Protein AF-A0A661QB44-F1 (afdb_monomer)

Foldseek 3Di:
DCLCVVVDDDDSNVVVVHADQDDDDDPDPVVVVVVVVVLVPDDPVVVVVVSCVPHVPSHRPPPPD

Structure (mmCIF, N/CA/C/O backbone):
data_AF-A0A661QB44-F1
#
_entry.id   AF-A0A661QB44-F1
#
loop_
_atom_site.group_PDB
_atom_site.id
_atom_site.type_symbol
_atom_site.label_atom_id
_atom_site.label_alt_id
_atom_site.label_comp_id
_atom_site.label_asym_id
_atom_site.label_entity_id
_atom_site.label_seq_id
_atom_site.pdbx_PDB_ins_code
_atom_site.Cartn_x
_atom_site.Cartn_y
_atom_site.Cartn_z
_atom_site.occupancy
_atom_site.B_iso_or_equiv
_atom_site.auth_seq_id
_atom_site.auth_comp_id
_atom_site.auth_asym_id
_atom_site.auth_atom_id
_atom_site.pdbx_PDB_model_num
ATOM 1 N N . TYR A 1 1 ? -3.024 -9.812 9.339 1.00 85.31 1 TYR A N 1
ATOM 2 C CA . TYR A 1 1 ? -2.957 -10.213 10.761 1.00 85.31 1 TYR A CA 1
ATOM 3 C C . TYR A 1 1 ? -1.821 -9.521 11.523 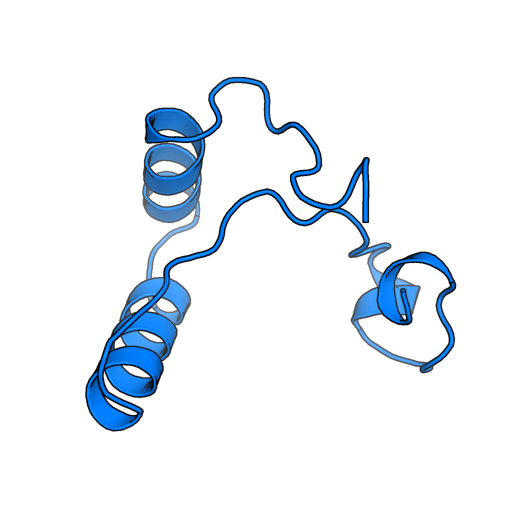1.00 85.31 1 TYR A C 1
ATOM 5 O O . TYR A 1 1 ? -2.102 -8.793 12.467 1.00 85.31 1 TYR A O 1
ATOM 13 N N . GLU 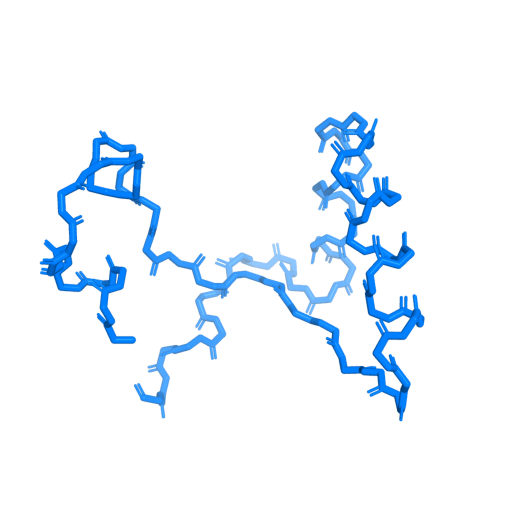A 1 2 ? -0.556 -9.667 11.111 1.00 91.44 2 GLU A N 1
ATOM 14 C CA . GLU A 1 2 ? 0.612 -9.184 11.879 1.00 91.44 2 GLU A CA 1
ATOM 15 C C . GLU A 1 2 ? 0.610 -7.673 12.151 1.00 91.44 2 GLU A C 1
ATOM 17 O O . GLU A 1 2 ? 0.795 -7.252 13.290 1.00 91.44 2 GLU A O 1
ATOM 22 N N . HIS A 1 3 ? 0.330 -6.853 11.131 1.00 90.69 3 HIS A N 1
ATOM 23 C CA . HIS A 1 3 ? 0.246 -5.394 11.282 1.00 90.69 3 HIS A CA 1
ATOM 24 C C . HIS A 1 3 ? -0.906 -4.961 12.203 1.00 90.69 3 HIS A C 1
ATOM 26 O O . HIS A 1 3 ? -0.758 -4.014 12.972 1.00 90.69 3 HIS A O 1
ATOM 32 N N . LYS A 1 4 ? -2.050 -5.662 12.151 1.00 89.81 4 LYS A N 1
ATOM 33 C CA . LYS A 1 4 ? -3.220 -5.371 12.998 1.00 89.81 4 LYS A CA 1
ATOM 34 C C . LYS A 1 4 ? -2.931 -5.643 14.471 1.00 89.81 4 LYS A C 1
ATOM 36 O O . LYS A 1 4 ? -3.300 -4.836 15.316 1.00 89.81 4 LYS A O 1
ATOM 41 N N . ASN A 1 5 ? -2.223 -6.736 14.749 1.00 91.50 5 ASN A N 1
ATOM 42 C CA . ASN A 1 5 ? -1.864 -7.157 16.103 1.00 91.50 5 ASN A CA 1
ATOM 43 C C . ASN A 1 5 ? -0.508 -6.619 16.582 1.00 91.50 5 ASN A C 1
ATOM 45 O O . ASN A 1 5 ? -0.096 -6.935 17.691 1.00 91.50 5 ASN A O 1
ATOM 49 N N . LYS A 1 6 ? 0.186 -5.812 15.766 1.00 92.00 6 LYS A N 1
ATOM 50 C CA . LYS A 1 6 ? 1.488 -5.205 16.098 1.00 92.00 6 LYS A CA 1
ATOM 51 C C . LYS A 1 6 ? 2.530 -6.234 16.558 1.00 92.00 6 LYS A C 1
ATOM 53 O O . LYS A 1 6 ? 3.311 -5.979 17.466 1.00 92.00 6 LYS A O 1
ATOM 58 N N . LEU A 1 7 ? 2.541 -7.402 15.914 1.00 92.00 7 LEU A N 1
ATOM 59 C CA . LEU A 1 7 ? 3.403 -8.522 16.318 1.00 92.00 7 LEU A CA 1
ATOM 60 C C . LEU A 1 7 ? 4.891 -8.247 16.074 1.00 92.00 7 LEU A C 1
ATOM 62 O O . LEU A 1 7 ? 5.748 -8.830 16.730 1.00 92.00 7 LEU A O 1
ATOM 66 N N . VAL A 1 8 ? 5.193 -7.346 15.138 1.00 92.50 8 VAL A N 1
ATOM 67 C CA . VAL A 1 8 ? 6.555 -6.940 14.796 1.00 92.50 8 VAL A CA 1
ATOM 68 C C . VAL A 1 8 ? 6.773 -5.506 15.255 1.00 92.50 8 VAL A C 1
ATOM 70 O O . VAL A 1 8 ? 6.068 -4.593 14.813 1.00 92.50 8 VAL A O 1
ATOM 73 N N . LYS A 1 9 ? 7.779 -5.309 16.113 1.00 92.75 9 LYS A N 1
ATOM 74 C CA . LYS A 1 9 ? 8.181 -3.971 16.547 1.00 92.75 9 LYS A CA 1
ATOM 75 C C . LYS A 1 9 ? 8.770 -3.185 15.384 1.00 92.75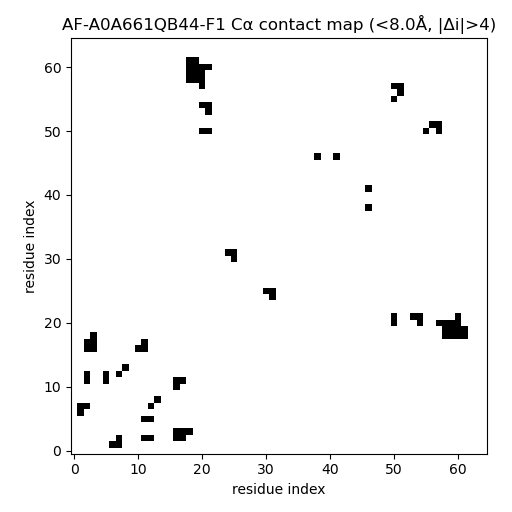 9 LYS A C 1
ATOM 77 O O . LYS A 1 9 ? 9.607 -3.702 14.646 1.00 92.75 9 LYS A O 1
ATOM 82 N N . GLY A 1 10 ? 8.372 -1.923 15.231 1.00 94.06 10 GLY A N 1
ATOM 83 C CA . GLY A 1 10 ? 8.934 -1.054 14.195 1.00 94.06 10 GLY A CA 1
ATOM 84 C C . GLY A 1 10 ? 7.964 -0.020 13.636 1.00 94.06 10 GLY A C 1
ATOM 85 O O . GLY A 1 10 ? 7.153 0.559 14.355 1.00 94.06 10 GLY A O 1
ATOM 86 N N . PHE A 1 11 ? 8.078 0.251 12.333 1.00 93.12 11 PHE A N 1
ATOM 87 C CA . PHE A 1 11 ? 7.344 1.329 11.660 1.00 93.12 11 PHE A CA 1
ATOM 88 C C . PHE A 1 11 ? 5.822 1.170 11.768 1.00 93.12 11 PHE A C 1
ATOM 90 O O . PHE A 1 11 ? 5.109 2.128 12.064 1.00 93.12 11 PHE A O 1
ATOM 97 N N . THR A 1 12 ? 5.322 -0.041 11.539 1.00 93.50 12 THR A N 1
ATOM 98 C CA . THR A 1 12 ? 3.886 -0.338 11.521 1.00 93.50 12 THR A CA 1
ATOM 99 C C . THR A 1 12 ? 3.263 -0.204 12.907 1.00 93.50 12 THR A C 1
ATOM 101 O O . THR A 1 12 ? 2.182 0.370 13.027 1.00 93.50 12 THR A O 1
ATOM 104 N N . GLU A 1 13 ? 3.974 -0.628 13.955 1.00 93.31 13 GLU A N 1
ATOM 105 C CA . GLU A 1 13 ? 3.599 -0.401 15.353 1.00 93.31 13 GLU A CA 1
ATOM 106 C C . GLU A 1 13 ? 3.605 1.097 15.696 1.00 93.31 13 GLU A C 1
ATOM 108 O O . GLU A 1 13 ? 2.585 1.628 16.145 1.00 93.31 13 GLU A O 1
ATOM 113 N N . LYS A 1 14 ? 4.725 1.788 15.429 1.00 95.44 14 LYS A N 1
ATOM 114 C CA . LYS A 1 14 ? 4.945 3.200 15.787 1.00 95.44 14 LYS A CA 1
ATOM 115 C C . LYS A 1 14 ? 3.910 4.138 15.167 1.00 95.44 14 LYS A C 1
AT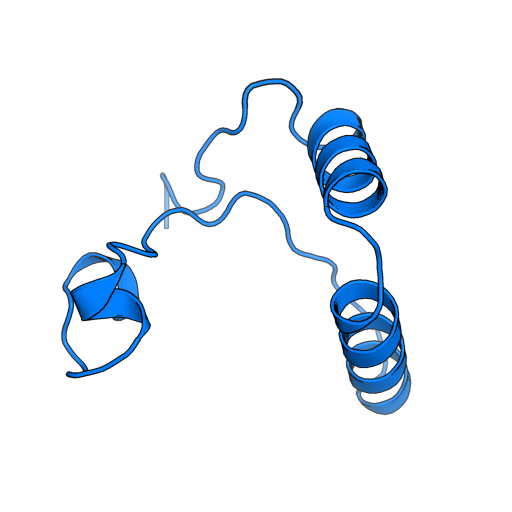OM 117 O O . LYS A 1 14 ? 3.459 5.068 15.826 1.00 95.44 14 LYS A O 1
ATOM 122 N N . TYR A 1 15 ? 3.547 3.906 13.906 1.00 94.75 15 TYR A N 1
ATOM 12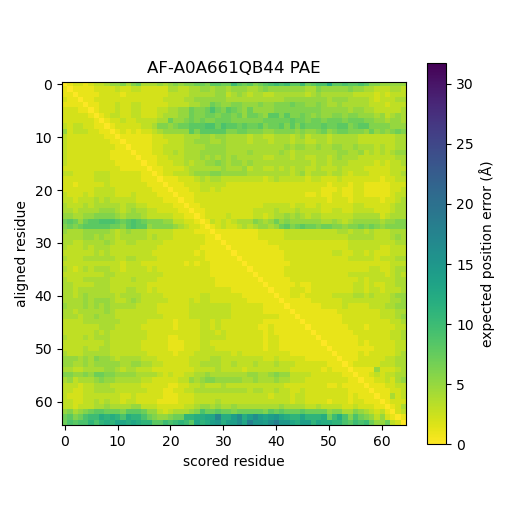3 C CA . TYR A 1 15 ? 2.620 4.762 13.158 1.00 94.75 15 TYR A CA 1
ATOM 124 C C . TYR A 1 15 ? 1.213 4.165 13.018 1.00 94.75 15 TYR A C 1
ATOM 126 O O . TYR A 1 15 ? 0.402 4.687 12.256 1.00 94.75 15 TYR A O 1
ATOM 134 N N . ASN A 1 16 ? 0.912 3.086 13.751 1.00 93.19 16 ASN A N 1
ATOM 135 C CA . ASN A 1 16 ? -0.389 2.415 13.754 1.00 93.19 16 ASN A CA 1
ATOM 136 C C . ASN A 1 16 ? -0.894 2.045 12.341 1.00 93.19 16 ASN A C 1
ATOM 138 O O . ASN A 1 16 ? -2.066 2.225 12.007 1.00 93.19 16 ASN A O 1
ATOM 142 N N . VAL A 1 17 ? 0.008 1.546 11.490 1.00 94.31 17 VAL A N 1
ATOM 143 C CA . VAL A 1 17 ? -0.280 1.199 10.089 1.00 94.31 17 VAL A CA 1
ATOM 144 C C . VAL A 1 17 ? -0.944 -0.174 10.034 1.00 94.31 17 VAL A C 1
ATOM 146 O O . VAL A 1 17 ? -0.275 -1.192 9.869 1.00 94.31 17 VAL A O 1
ATOM 149 N N . ASN A 1 18 ? -2.267 -0.202 10.190 1.00 93.62 18 ASN A N 1
ATOM 150 C CA . ASN A 1 18 ? -3.035 -1.442 10.347 1.00 93.62 18 ASN A CA 1
ATOM 151 C C . ASN A 1 18 ? -4.230 -1.609 9.387 1.00 93.62 18 ASN A C 1
ATOM 153 O O . ASN A 1 18 ? -4.875 -2.655 9.424 1.00 93.62 18 ASN A O 1
ATOM 157 N N . LYS A 1 19 ? -4.519 -0.624 8.527 1.00 94.12 19 LYS A N 1
ATOM 158 C CA . LYS A 1 19 ? -5.610 -0.686 7.537 1.00 94.12 19 LYS A CA 1
ATOM 159 C C . LYS A 1 19 ? -5.067 -0.940 6.136 1.00 94.12 19 LYS A C 1
ATOM 161 O O . LYS A 1 19 ? -4.249 -0.159 5.645 1.00 94.12 19 LYS A O 1
ATOM 166 N N . LEU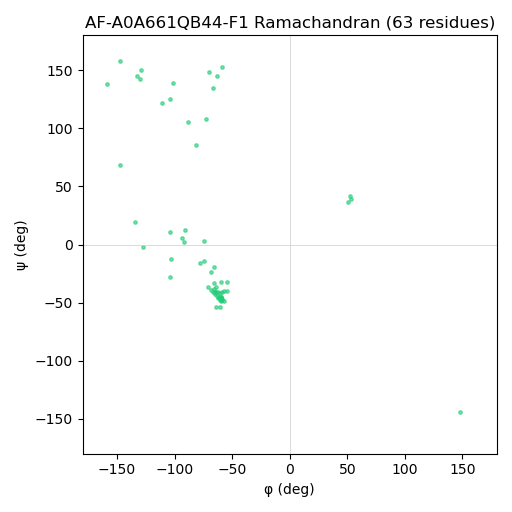 A 1 20 ? -5.569 -1.979 5.474 1.00 95.25 20 LEU A N 1
ATOM 167 C CA . LEU A 1 20 ? -5.296 -2.226 4.062 1.00 95.25 20 LEU A CA 1
ATOM 168 C C . LEU A 1 20 ? -6.342 -1.482 3.235 1.00 95.25 20 LEU A C 1
ATOM 170 O O . LEU A 1 20 ? -7.487 -1.897 3.184 1.00 95.25 20 LEU A O 1
ATOM 174 N N . VAL A 1 21 ? -5.976 -0.374 2.596 1.00 96.38 21 VAL A N 1
ATOM 175 C CA . VAL A 1 21 ? -6.940 0.437 1.821 1.00 96.38 21 VAL A CA 1
ATOM 176 C C . VAL A 1 21 ? -6.831 0.239 0.313 1.00 96.38 21 VAL A C 1
ATOM 178 O O . VAL A 1 21 ? -7.710 0.687 -0.421 1.00 96.38 21 VAL A O 1
ATOM 181 N N . TYR A 1 22 ? -5.761 -0.412 -0.147 1.00 95.88 22 TYR A N 1
ATOM 182 C CA . TYR A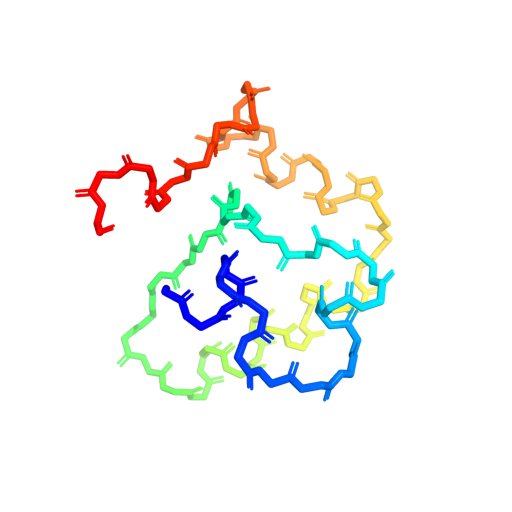 1 22 ? -5.473 -0.632 -1.557 1.00 95.88 22 TYR A CA 1
ATOM 183 C C . TYR A 1 22 ? -4.510 -1.802 -1.748 1.00 95.88 22 TYR A C 1
ATOM 185 O O . TYR A 1 22 ? -3.523 -1.898 -1.017 1.00 95.88 22 TYR A O 1
ATOM 193 N N . PHE A 1 23 ? -4.778 -2.642 -2.744 1.00 95.25 23 PHE A N 1
ATOM 194 C CA . PHE A 1 23 ? -3.850 -3.639 -3.269 1.00 95.25 23 PHE A CA 1
ATOM 195 C C . PHE A 1 23 ? -4.108 -3.825 -4.772 1.00 95.25 23 PHE A C 1
ATOM 197 O O . PHE A 1 23 ? -5.189 -3.496 -5.262 1.00 95.25 23 PHE A O 1
ATOM 204 N N . GLU A 1 24 ? -3.105 -4.317 -5.491 1.00 94.06 24 GLU A N 1
ATOM 205 C CA . GLU A 1 24 ? -3.196 -4.706 -6.900 1.00 94.06 24 GLU A CA 1
ATOM 206 C C . GLU A 1 24 ? -2.614 -6.113 -7.026 1.00 94.06 24 GLU A C 1
ATOM 208 O O . GLU A 1 24 ? -1.622 -6.429 -6.365 1.00 94.06 24 GLU A O 1
ATOM 213 N N . GLU A 1 25 ? -3.209 -6.938 -7.879 1.00 94.69 25 GLU A N 1
ATOM 214 C CA . GLU A 1 25 ? -2.655 -8.236 -8.256 1.00 94.69 25 GLU A CA 1
ATOM 215 C C . GLU A 1 25 ? -1.990 -8.117 -9.625 1.00 94.69 25 GLU A C 1
ATOM 217 O O . GLU A 1 25 ? -2.508 -7.466 -10.535 1.00 94.69 25 GLU A O 1
ATOM 222 N N . THR A 1 26 ? -0.831 -8.747 -9.780 1.00 94.62 26 THR A N 1
ATOM 223 C CA . THR A 1 26 ? -0.104 -8.800 -11.048 1.00 94.62 26 THR A CA 1
ATOM 224 C C . THR A 1 26 ? 0.255 -10.242 -11.366 1.00 94.62 26 THR A C 1
ATOM 226 O O . THR A 1 26 ? 0.463 -11.057 -10.472 1.00 94.62 26 THR A O 1
ATOM 229 N N . GLN A 1 27 ? 0.350 -10.559 -12.656 1.00 93.94 27 GLN A N 1
ATOM 230 C CA . GLN A 1 27 ? 0.696 -11.910 -13.114 1.00 93.94 27 GLN A CA 1
ATOM 231 C C . GLN A 1 27 ? 2.197 -12.215 -13.011 1.00 93.94 27 GLN A C 1
ATOM 233 O O . GLN A 1 27 ? 2.594 -13.373 -13.075 1.00 93.94 27 GLN A O 1
ATOM 238 N N . ASP A 1 28 ? 3.027 -11.181 -12.860 1.00 95.94 28 ASP A N 1
ATOM 239 C CA . ASP A 1 28 ? 4.481 -11.289 -12.831 1.00 95.94 28 ASP A CA 1
ATOM 240 C C . ASP A 1 28 ? 5.081 -10.492 -11.661 1.00 95.94 28 ASP A C 1
ATOM 242 O O . ASP A 1 28 ? 4.598 -9.413 -11.295 1.00 95.94 28 ASP A O 1
ATOM 246 N N . VAL A 1 29 ? 6.160 -11.030 -11.087 1.00 96.75 29 VAL A N 1
ATOM 247 C CA . VAL A 1 29 ? 6.869 -10.439 -9.942 1.00 96.75 29 VAL A CA 1
ATOM 248 C C . VAL A 1 29 ? 7.630 -9.178 -10.355 1.00 96.75 29 VAL A C 1
ATOM 250 O O . VAL A 1 29 ? 7.666 -8.205 -9.600 1.00 96.75 29 VAL A O 1
ATOM 253 N N . THR A 1 30 ? 8.202 -9.143 -11.561 1.00 97.50 30 THR A N 1
ATOM 254 C CA . THR A 1 30 ? 8.895 -7.947 -12.069 1.00 97.50 30 THR A CA 1
ATOM 255 C C . THR A 1 30 ? 7.912 -6.796 -12.248 1.00 97.50 30 THR A C 1
ATOM 257 O O . THR A 1 30 ? 8.211 -5.665 -11.853 1.00 97.50 30 THR A O 1
ATOM 260 N N . ALA A 1 31 ? 6.713 -7.089 -12.760 1.00 96.75 31 ALA A N 1
ATOM 261 C CA . ALA A 1 31 ? 5.622 -6.123 -12.846 1.00 96.75 31 ALA A CA 1
ATOM 262 C C . ALA A 1 31 ? 5.201 -5.604 -11.458 1.00 96.75 31 ALA A C 1
ATOM 264 O O . ALA A 1 31 ? 5.097 -4.387 -11.277 1.00 96.75 31 ALA A O 1
ATOM 265 N N . ALA A 1 32 ? 5.051 -6.489 -10.461 1.00 97.12 32 ALA A N 1
ATOM 266 C CA . ALA A 1 32 ? 4.733 -6.102 -9.081 1.00 97.12 32 ALA A CA 1
ATOM 267 C C . ALA A 1 32 ? 5.777 -5.130 -8.506 1.00 97.12 32 ALA A C 1
ATOM 269 O O . ALA A 1 32 ? 5.438 -4.063 -7.991 1.00 97.12 32 ALA A O 1
ATOM 270 N N . ILE A 1 33 ? 7.064 -5.465 -8.651 1.00 97.06 33 ILE A N 1
ATOM 271 C CA . ILE A 1 33 ? 8.184 -4.664 -8.137 1.00 97.06 33 ILE A CA 1
ATOM 272 C C . ILE A 1 33 ? 8.255 -3.304 -8.843 1.00 97.06 33 ILE A C 1
ATOM 274 O O . ILE A 1 33 ? 8.496 -2.277 -8.200 1.00 97.06 33 ILE A O 1
ATOM 278 N N . ALA A 1 34 ? 8.067 -3.271 -10.165 1.00 97.50 34 ALA A N 1
ATOM 279 C CA . ALA A 1 34 ? 8.066 -2.028 -10.930 1.00 97.50 34 ALA A CA 1
ATOM 280 C C . ALA A 1 34 ? 6.925 -1.106 -10.475 1.00 97.50 34 ALA A C 1
ATOM 282 O O . ALA A 1 34 ? 7.162 0.074 -10.195 1.00 97.50 34 ALA A O 1
ATOM 283 N N . ARG A 1 35 ? 5.718 -1.661 -10.319 1.00 96.94 35 ARG A N 1
ATOM 284 C CA . ARG A 1 35 ? 4.532 -0.935 -9.858 1.00 96.94 35 ARG A CA 1
ATOM 285 C C . ARG A 1 35 ? 4.698 -0.411 -8.434 1.00 96.94 35 ARG A C 1
ATOM 287 O O . ARG A 1 35 ? 4.427 0.760 -8.169 1.00 96.94 35 ARG A O 1
ATOM 294 N N . GLU A 1 36 ? 5.228 -1.228 -7.527 1.00 96.88 36 GLU A N 1
ATOM 295 C CA . GLU A 1 36 ? 5.519 -0.821 -6.152 1.00 96.88 36 GLU A CA 1
ATOM 296 C C . GLU A 1 36 ? 6.501 0.362 -6.112 1.00 96.88 36 GLU A C 1
ATOM 298 O O . GLU A 1 36 ? 6.255 1.364 -5.430 1.00 96.88 36 GLU A O 1
ATOM 303 N N . LYS A 1 37 ? 7.604 0.282 -6.872 1.00 97.12 37 LYS A N 1
ATOM 304 C CA . LYS A 1 37 ? 8.598 1.364 -6.981 1.00 97.12 37 LYS A CA 1
ATOM 305 C C . LYS A 1 37 ? 7.982 2.640 -7.545 1.00 97.12 37 LYS A C 1
ATOM 307 O O . LYS A 1 37 ? 8.287 3.730 -7.055 1.00 97.12 37 LYS A O 1
ATOM 312 N N . GLU A 1 38 ? 7.129 2.514 -8.555 1.00 96.94 38 GLU A N 1
ATOM 313 C CA . GLU A 1 38 ? 6.426 3.639 -9.159 1.00 96.94 38 GLU A CA 1
ATOM 314 C C . GLU A 1 38 ? 5.536 4.347 -8.128 1.00 96.94 38 GLU A C 1
ATOM 316 O O . GLU A 1 38 ? 5.709 5.544 -7.881 1.00 96.94 38 GLU A O 1
ATOM 321 N N . ILE A 1 39 ? 4.654 3.598 -7.455 1.00 96.88 39 ILE A N 1
ATOM 322 C CA . ILE A 1 39 ? 3.756 4.138 -6.430 1.00 96.88 39 ILE A CA 1
ATOM 323 C C . ILE A 1 39 ? 4.569 4.770 -5.304 1.00 96.88 39 ILE A C 1
ATOM 325 O O . ILE A 1 39 ? 4.254 5.882 -4.886 1.00 96.88 39 ILE A O 1
ATOM 329 N N . LYS A 1 40 ? 5.636 4.124 -4.816 1.00 94.94 40 LYS A N 1
ATOM 330 C CA . LYS A 1 40 ? 6.476 4.662 -3.731 1.00 94.94 40 LYS A CA 1
ATOM 331 C C . LYS A 1 40 ? 6.995 6.068 -4.044 1.00 94.94 40 LYS A C 1
ATOM 333 O O . LYS A 1 40 ? 6.928 6.919 -3.152 1.00 94.94 40 LYS A O 1
ATOM 338 N N . LYS A 1 41 ? 7.391 6.334 -5.296 1.00 97.50 41 LYS A 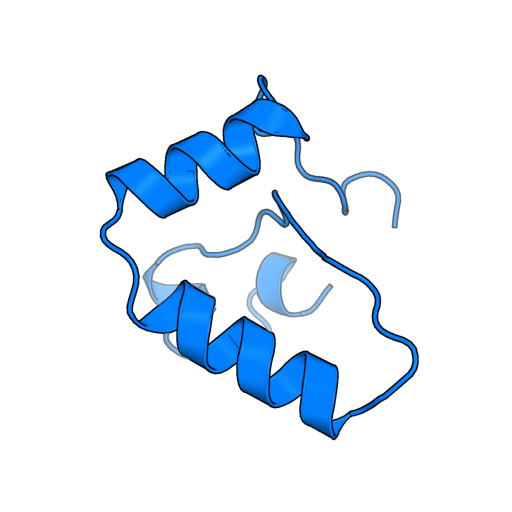N 1
ATOM 339 C CA . LYS A 1 41 ? 7.885 7.640 -5.775 1.00 97.50 41 LYS A CA 1
ATOM 340 C C . LYS A 1 41 ? 6.800 8.707 -5.962 1.00 97.50 41 LYS A C 1
ATOM 342 O O . LYS A 1 41 ? 7.126 9.881 -6.117 1.00 97.50 41 LYS A O 1
ATOM 347 N N . TRP A 1 42 ? 5.518 8.345 -5.966 1.00 98.06 42 TRP A N 1
ATOM 348 C CA . TRP A 1 42 ? 4.445 9.316 -6.166 1.00 98.06 42 TRP A CA 1
ATOM 349 C C . TRP A 1 42 ? 4.260 10.262 -4.976 1.00 98.06 42 TRP A C 1
ATOM 351 O O . TRP A 1 42 ? 4.388 9.876 -3.807 1.00 98.06 42 TRP A O 1
ATOM 361 N N . ARG A 1 43 ? 3.830 11.489 -5.297 1.00 98.06 43 ARG A N 1
ATOM 362 C CA . ARG A 1 43 ? 3.288 12.441 -4.321 1.00 98.06 43 ARG A CA 1
ATOM 363 C C . ARG A 1 43 ? 2.063 11.856 -3.618 1.00 98.06 43 ARG A C 1
ATOM 365 O O . ARG A 1 43 ? 1.334 11.030 -4.177 1.00 98.06 43 ARG A O 1
ATOM 372 N N . ARG A 1 44 ? 1.816 12.320 -2.390 1.00 96.75 44 ARG A N 1
ATOM 373 C CA . ARG A 1 44 ? 0.701 11.852 -1.556 1.00 96.75 44 ARG A CA 1
ATOM 374 C C . ARG A 1 44 ? -0.656 12.033 -2.241 1.00 96.75 44 ARG A C 1
ATOM 376 O O . ARG A 1 44 ? -1.466 11.117 -2.185 1.00 96.75 44 ARG A O 1
ATOM 383 N N . GLU A 1 45 ? -0.873 13.143 -2.942 1.00 97.88 45 GLU A N 1
ATOM 384 C CA . GLU A 1 45 ? -2.132 13.431 -3.650 1.00 97.88 45 GLU A CA 1
ATOM 385 C C . GLU A 1 45 ? -2.454 12.366 -4.702 1.00 97.88 45 GLU A C 1
ATOM 387 O O . GLU A 1 45 ? -3.563 11.838 -4.731 1.00 97.88 45 GLU A O 1
ATOM 392 N N . LYS A 1 46 ? -1.461 11.978 -5.513 1.00 98.12 46 LYS A N 1
ATOM 393 C CA . LYS A 1 46 ? -1.634 10.954 -6.551 1.00 98.12 46 LYS A CA 1
ATOM 394 C C . LYS A 1 46 ? -1.928 9.579 -5.942 1.00 98.12 46 LYS A C 1
ATOM 396 O O . LYS A 1 46 ? -2.782 8.857 -6.448 1.00 98.12 46 LYS A O 1
ATOM 401 N N . LYS A 1 47 ? -1.282 9.237 -4.818 1.00 97.12 47 LYS A N 1
ATOM 402 C CA . LYS A 1 47 ? -1.602 8.019 -4.047 1.00 97.12 47 LYS A CA 1
ATOM 403 C C . LYS A 1 47 ? -3.044 8.055 -3.533 1.00 97.12 47 LYS A C 1
ATOM 405 O O . LYS A 1 47 ? -3.761 7.075 -3.681 1.00 97.12 47 LYS A O 1
ATOM 410 N N . ASN A 1 48 ? -3.485 9.182 -2.976 1.00 97.31 48 ASN A N 1
ATOM 411 C CA . ASN A 1 48 ? -4.849 9.326 -2.468 1.00 97.31 48 ASN A CA 1
ATOM 412 C C . ASN A 1 48 ? -5.886 9.213 -3.591 1.00 97.31 48 ASN A C 1
ATOM 414 O O . ASN A 1 48 ? -6.899 8.553 -3.407 1.00 97.31 48 ASN A O 1
ATOM 418 N N . GLN A 1 49 ? -5.624 9.801 -4.761 1.00 97.44 49 GLN A N 1
ATOM 419 C CA . GLN A 1 49 ? -6.493 9.656 -5.932 1.00 97.44 49 GLN A CA 1
ATOM 420 C C . GLN A 1 49 ? -6.590 8.199 -6.397 1.00 97.44 49 GLN A C 1
ATOM 422 O O . GLN A 1 49 ? -7.683 7.748 -6.726 1.00 97.44 49 GLN A O 1
ATOM 427 N N . LEU A 1 50 ? -5.476 7.457 -6.390 1.00 97.25 50 LEU A N 1
ATOM 428 C CA . LEU A 1 50 ? -5.472 6.029 -6.714 1.00 97.25 50 LEU A CA 1
ATOM 429 C C . LEU A 1 50 ? -6.375 5.238 -5.760 1.00 97.25 50 LEU A C 1
ATOM 431 O O . LEU A 1 50 ? -7.235 4.492 -6.218 1.00 97.25 50 LEU A O 1
ATOM 435 N N . VAL A 1 51 ? -6.223 5.458 -4.450 1.00 97.31 51 VAL A N 1
ATOM 436 C CA . VAL A 1 51 ? -7.078 4.826 -3.435 1.00 97.31 51 VAL A CA 1
ATOM 437 C C . VAL A 1 51 ? -8.536 5.236 -3.641 1.00 97.31 51 VAL A C 1
ATOM 439 O O . VAL A 1 51 ? -9.394 4.369 -3.713 1.00 97.31 51 VAL A O 1
ATOM 442 N N . ASN A 1 52 ? -8.822 6.529 -3.817 1.00 97.38 52 ASN A N 1
ATOM 443 C CA . ASN A 1 52 ? -10.185 7.048 -3.962 1.00 97.38 52 ASN A CA 1
ATOM 444 C C . ASN A 1 52 ? -10.938 6.460 -5.162 1.00 97.38 52 ASN A C 1
ATOM 446 O O . ASN A 1 52 ? -12.153 6.308 -5.085 1.00 97.38 52 ASN A O 1
ATOM 450 N N . ARG A 1 53 ? -10.238 6.123 -6.254 1.00 96.19 53 ARG A N 1
ATOM 451 C CA . ARG A 1 53 ? -10.851 5.499 -7.438 1.00 96.19 53 ARG A CA 1
ATOM 452 C C . ARG A 1 53 ? -11.398 4.099 -7.156 1.00 96.19 53 ARG A C 1
ATOM 454 O O . ARG A 1 53 ? -12.397 3.727 -7.753 1.00 96.19 53 ARG A O 1
ATOM 461 N N . MET A 1 54 ? -10.757 3.347 -6.262 1.00 94.38 54 MET A N 1
ATOM 462 C CA . MET A 1 54 ? -11.134 1.959 -5.950 1.00 94.38 54 MET A CA 1
ATOM 463 C C . MET A 1 54 ? -11.865 1.825 -4.609 1.00 94.38 54 MET A C 1
ATOM 465 O O . MET A 1 54 ? -12.658 0.914 -4.404 1.00 94.38 54 MET A O 1
ATOM 469 N N . ASN A 1 55 ? -11.583 2.727 -3.674 1.00 96.50 55 ASN 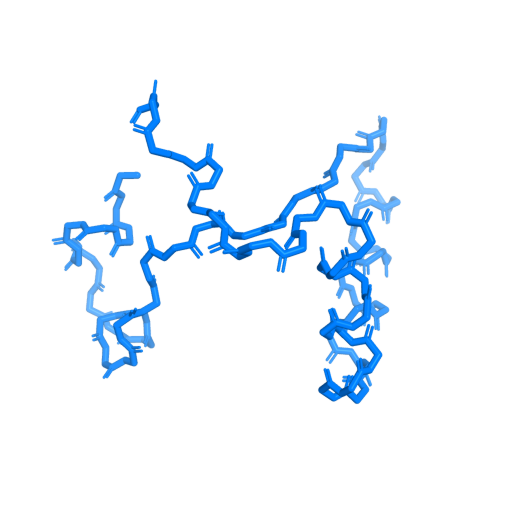A N 1
ATOM 470 C CA . ASN A 1 55 ? -12.010 2.676 -2.286 1.00 96.50 55 ASN A CA 1
ATOM 471 C C . ASN A 1 55 ? -12.233 4.100 -1.761 1.00 96.50 55 ASN A C 1
ATOM 473 O O . ASN A 1 55 ? -11.498 4.606 -0.913 1.00 96.50 55 ASN A O 1
ATOM 477 N N . GLN A 1 56 ? -13.273 4.753 -2.280 1.00 95.12 56 GLN A N 1
ATOM 478 C CA . GLN A 1 56 ? -13.625 6.139 -1.952 1.00 95.12 56 GLN A CA 1
ATOM 479 C C . GLN A 1 56 ? -13.797 6.384 -0.444 1.00 95.12 56 GLN A C 1
ATOM 481 O O . GLN A 1 56 ? -13.473 7.458 0.053 1.00 95.12 56 GLN A O 1
ATOM 486 N N . ASN A 1 57 ? -14.270 5.376 0.290 1.00 95.44 57 ASN A N 1
ATOM 487 C CA . ASN A 1 57 ? -14.532 5.462 1.727 1.00 95.44 57 ASN A CA 1
ATOM 488 C C . ASN A 1 57 ? -13.355 4.994 2.595 1.00 95.44 57 ASN A C 1
ATOM 490 O O . ASN A 1 57 ? -13.512 4.889 3.810 1.00 95.44 57 ASN A O 1
ATOM 494 N N . TRP A 1 58 ? -12.199 4.676 1.997 1.00 95.69 58 TRP A N 1
ATOM 495 C CA . TRP A 1 58 ? -11.005 4.209 2.715 1.00 95.69 58 TRP A CA 1
ATOM 496 C C . TRP A 1 58 ? -11.298 3.046 3.672 1.00 95.69 58 TRP A C 1
ATOM 498 O O . TRP A 1 58 ? -10.742 2.955 4.772 1.00 95.69 58 TRP A O 1
ATOM 508 N N . LYS A 1 59 ? -12.201 2.152 3.256 1.00 95.56 59 LYS A N 1
ATOM 509 C CA . LYS A 1 59 ? -12.550 0.958 4.022 1.00 95.56 59 LYS A CA 1
ATOM 510 C C . LYS A 1 59 ? -11.325 0.062 4.141 1.00 95.56 59 LYS A C 1
ATOM 512 O O . LYS A 1 59 ? -10.518 -0.024 3.217 1.00 95.56 59 LYS A O 1
ATOM 517 N N . ASP A 1 60 ? -11.193 -0.615 5.273 1.00 95.44 60 ASP A N 1
ATOM 518 C CA . ASP A 1 60 ? -10.178 -1.650 5.416 1.00 95.44 60 ASP A CA 1
ATOM 519 C C . ASP A 1 60 ? -10.600 -2.874 4.595 1.00 95.44 60 ASP A C 1
ATOM 521 O O . ASP A 1 60 ? -11.542 -3.579 4.948 1.00 95.44 60 ASP A O 1
ATOM 525 N N . LEU A 1 61 ? -9.907 -3.117 3.489 1.00 93.88 61 LEU A N 1
ATOM 526 C CA . LEU A 1 61 ? -10.125 -4.239 2.579 1.00 93.88 61 LEU A CA 1
ATOM 527 C C . LEU A 1 61 ? -9.813 -5.585 3.241 1.00 93.88 61 LEU A C 1
ATOM 529 O O . LEU A 1 61 ? -10.308 -6.614 2.802 1.00 93.88 61 LEU A O 1
ATOM 533 N N . SER A 1 62 ? -9.047 -5.577 4.333 1.00 92.50 62 SER A N 1
ATOM 534 C CA . SER A 1 62 ? -8.767 -6.773 5.128 1.00 92.50 62 SER A CA 1
ATOM 535 C C . SER A 1 62 ? -9.770 -6.994 6.269 1.00 92.50 62 SER A C 1
ATOM 537 O O . SER A 1 62 ? -9.495 -7.767 7.181 1.00 92.50 62 SER A O 1
ATOM 539 N N . SER A 1 63 ? -10.903 -6.280 6.295 1.00 84.94 63 SER A N 1
ATOM 540 C CA . SER A 1 63 ? -11.880 -6.336 7.402 1.00 84.94 63 SER A CA 1
ATOM 541 C C . SER A 1 63 ? -12.747 -7.605 7.461 1.00 84.94 63 SER A C 1
ATOM 543 O O . SER A 1 63 ? -13.572 -7.721 8.359 1.00 84.94 63 SER A O 1
ATOM 545 N N . GLY A 1 64 ? -12.535 -8.575 6.570 1.00 78.19 64 GLY A N 1
ATOM 546 C CA . GLY A 1 64 ? -13.222 -9.876 6.572 1.00 78.19 64 GLY A CA 1
ATOM 547 C C . GLY A 1 64 ? -12.284 -11.065 6.359 1.00 78.19 64 GLY A C 1
ATOM 548 O O . GLY A 1 64 ? -12.742 -12.116 5.928 1.00 78.19 64 GLY A O 1
ATOM 549 N N . TRP A 1 65 ? -10.986 -10.855 6.589 1.00 75.19 65 TRP A N 1
ATOM 550 C CA . TRP A 1 65 ? -9.908 -11.826 6.398 1.00 75.19 65 TRP A CA 1
ATOM 551 C C . TRP A 1 65 ? -9.228 -12.137 7.729 1.00 75.19 65 TRP A C 1
ATOM 553 O O . TRP A 1 65 ? -9.111 -11.202 8.561 1.00 75.19 65 TRP A O 1
#

Solvent-accessible surface area (backbone atoms only — not comparable to full-atom values): 4083 Å² total; per-residue (Å²): 110,55,52,66,68,45,73,57,89,51,71,41,46,77,68,64,53,51,71,45,50,74,85,84,89,66,98,43,69,68,58,45,53,51,51,51,54,52,58,69,73,49,56,67,67,60,54,49,52,58,32,42,76,80,29,71,81,62,52,48,75,56,76,87,112

Sequence (65 aa):
YEHKNKLVKGFTEKYNVNKLVYFEETQDVTAAIAREKEIKKWRREKKNQLVNRMNQNWKDLSSGW

Radius of gyration: 13.29 Å; Cα contacts (8 Å, |Δi|>4): 44; chains: 1; bounding box: 24×25×30 Å

pLDDT: mean 94.38, std 4.12, range [75.19, 98.12]

Secondary structure (DSSP, 8-state):
-HHHHT-S-SHHHHTT----------S-HHHHHHHHHHHHHS-HHHHHHHHHHH-TT---TTTT-

Mean predicted aligned error: 3.24 Å